Protein AF-A0A6A4NUP6-F1 (afdb_monomer)

Solvent-accessible surface area (backbone atoms only — not comparable to full-atom values): 3876 Å² total; per-residue (Å²): 132,67,68,66,61,56,54,55,52,51,53,53,53,51,51,51,51,50,51,55,59,72,62,58,68,44,74,29,91,42,43,71,69,18,46,82,80,35,83,64,19,35,45,57,96,48,25,37,38,78,56,75,69,72,80,71,80,83,74,78,77,84,127

Secondary structure (DSSP, 8-state):
--HHHHHHHHHHHHHHHHHHHHT---B-SSHHHHHTTSTTEEEETTEEEE-------------

InterPro domains:
  IPR009810 Late nodulin domain [PF07127] (1-49)

Foldseek 3Di:
DDPVVVVVVVVVVVVVVVVVVVVPFDFDPFQVSQCVPDNCWTQDPRTTDRPPPPPPPPPPPDD

Mean predicted align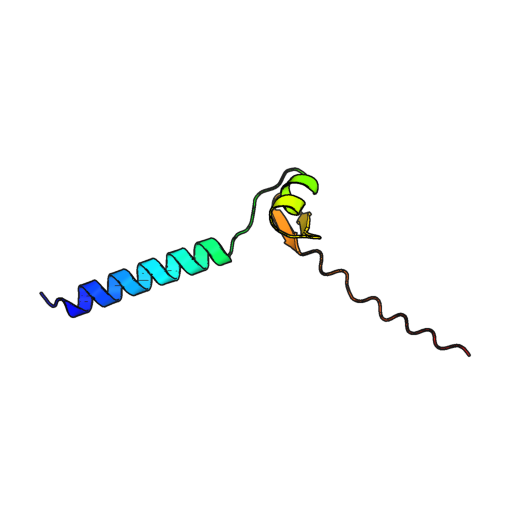ed error: 13.26 Å

Nearest PDB structures (foldseek):
  3fju-assembly1_B  TM=8.157E-01  e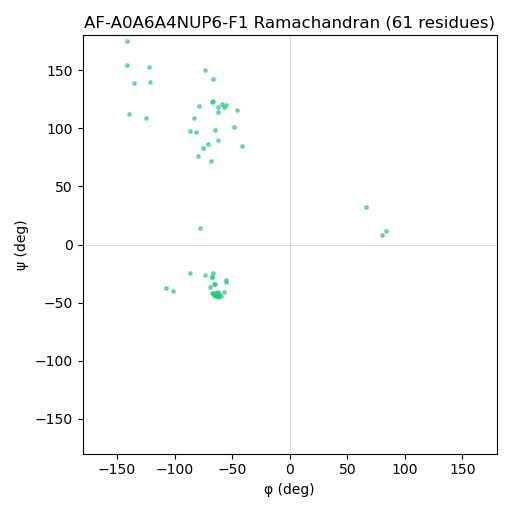=3.942E-01  Ascaris suum
  5o57-assembly1_A  TM=6.136E-01  e=9.884E+00  Homo sapiens
  4x9u-assembly1_A  TM=5.442E-01  e=8.592E+00  Actinidia deliciosa

Organism: Lupinus albus (NCBI:txid3870)

pLDDT: mean 73.21, std 13.9, range [42.28, 89.31]

Sequence (63 aa):
MSTFLKFVCIMVLFFSLINLVMSGSIPCIDDEDCQEWLIGAKCIGGWCREHLEPLKPEMNIEV

Radius of gyration: 20.47 Å; Cα contacts (8 Å, |Δi|>4): 51; chains: 1; bounding box: 63×17×47 Å

Structure (mmCIF, N/CA/C/O backbone):
data_AF-A0A6A4NUP6-F1
#
_entry.id   AF-A0A6A4NUP6-F1
#
loop_
_atom_site.group_PDB
_atom_site.id
_atom_site.type_symbol
_atom_site.label_atom_id
_atom_site.label_alt_id
_atom_site.label_comp_id
_atom_site.label_asym_id
_atom_site.label_entity_id
_atom_site.label_seq_id
_atom_site.pdbx_PDB_ins_code
_atom_site.Cartn_x
_atom_site.Cartn_y
_atom_site.Cartn_z
_atom_site.occupancy
_atom_site.B_iso_or_equiv
_atom_site.auth_seq_id
_atom_site.auth_comp_id
_atom_site.auth_asym_id
_atom_site.auth_atom_id
_atom_site.pdbx_PDB_model_num
ATOM 1 N N . MET A 1 1 ? -22.745 -4.867 32.145 1.00 58.69 1 MET A N 1
ATOM 2 C CA . MET A 1 1 ? -22.025 -5.095 30.869 1.00 58.69 1 MET A CA 1
ATOM 3 C C . MET A 1 1 ? -21.101 -3.899 30.632 1.00 58.69 1 MET A C 1
ATOM 5 O O . MET A 1 1 ? -21.602 -2.809 30.387 1.00 58.69 1 MET A O 1
ATOM 9 N N . SER A 1 2 ? -19.794 -4.058 30.860 1.00 69.44 2 SER A N 1
ATOM 10 C CA . SER A 1 2 ? -18.846 -2.951 31.094 1.00 69.44 2 SER A CA 1
ATOM 11 C C . SER A 1 2 ? -18.651 -2.050 29.863 1.00 69.44 2 SER A C 1
ATOM 13 O O . SER A 1 2 ? -18.272 -2.530 28.796 1.00 69.44 2 SER A O 1
ATOM 15 N N . THR A 1 3 ? -18.895 -0.744 30.005 1.00 78.00 3 THR A N 1
ATOM 16 C CA . THR A 1 3 ? -18.656 0.294 28.980 1.00 78.00 3 THR A CA 1
ATOM 17 C C . THR A 1 3 ? -17.216 0.295 28.473 1.00 78.00 3 THR A C 1
ATOM 19 O O . THR A 1 3 ? -16.987 0.557 27.297 1.00 78.00 3 THR A O 1
ATOM 22 N N . PHE A 1 4 ? -16.262 -0.092 29.320 1.00 79.62 4 PHE A N 1
ATOM 23 C CA . PHE A 1 4 ? -14.846 -0.214 28.976 1.00 79.62 4 PHE A CA 1
ATOM 24 C C . PHE A 1 4 ? -14.596 -1.169 27.796 1.00 79.62 4 PHE A C 1
ATOM 26 O O . PHE A 1 4 ? -13.847 -0.849 26.879 1.00 79.62 4 PHE A O 1
ATOM 33 N N . LEU A 1 5 ? -15.303 -2.304 27.754 1.00 84.25 5 LEU A N 1
ATOM 34 C CA . LEU A 1 5 ? -15.168 -3.287 26.676 1.00 84.25 5 LEU A CA 1
ATOM 35 C C . LEU A 1 5 ? -15.629 -2.725 25.319 1.00 84.25 5 LEU A C 1
ATOM 37 O O . LEU A 1 5 ? -15.044 -3.035 24.283 1.00 84.25 5 LEU A O 1
ATOM 41 N N . LYS A 1 6 ? -16.651 -1.860 25.328 1.00 81.44 6 LYS A N 1
ATOM 42 C CA . LYS A 1 6 ? -17.163 -1.205 24.116 1.00 81.44 6 LYS A CA 1
ATOM 43 C C . LYS A 1 6 ? -16.144 -0.218 23.543 1.00 81.44 6 LYS A C 1
ATOM 45 O O . LYS A 1 6 ? -15.934 -0.211 22.336 1.00 81.44 6 LYS A O 1
ATOM 50 N N . PHE A 1 7 ? -15.480 0.564 24.397 1.00 84.12 7 PHE A N 1
ATOM 51 C CA . PHE A 1 7 ? -14.435 1.498 23.966 1.00 84.12 7 PHE A CA 1
ATOM 52 C C . PHE A 1 7 ? -13.234 0.782 23.348 1.00 84.12 7 PHE A C 1
ATOM 54 O O . PHE A 1 7 ? -12.762 1.195 22.291 1.00 84.12 7 PHE A O 1
ATOM 61 N N . VAL A 1 8 ? -12.787 -0.321 23.954 1.00 89.31 8 VAL A N 1
ATOM 62 C CA . VAL A 1 8 ? -11.685 -1.125 23.406 1.00 89.31 8 VAL A CA 1
ATOM 63 C C . VAL A 1 8 ? -12.047 -1.682 22.024 1.00 89.31 8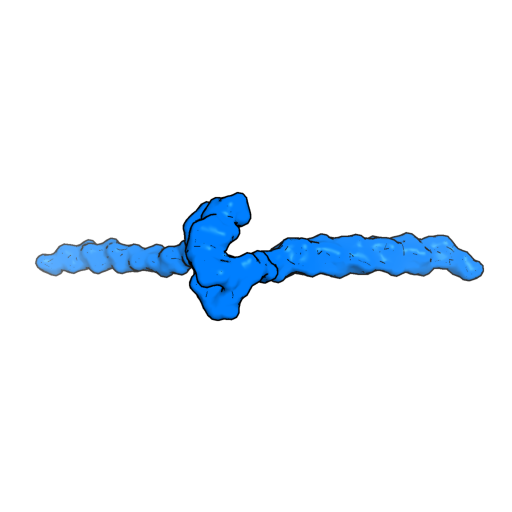 VAL A C 1
ATOM 65 O O . VAL A 1 8 ? -11.252 -1.561 21.098 1.00 89.31 8 VAL A O 1
ATOM 68 N N . CYS A 1 9 ? -13.264 -2.209 21.840 1.00 88.00 9 CYS A N 1
ATOM 69 C CA . CYS A 1 9 ? -13.720 -2.680 20.525 1.00 88.00 9 CYS A CA 1
ATOM 70 C C . CYS A 1 9 ? -13.720 -1.574 19.460 1.00 88.00 9 CYS A C 1
ATOM 72 O O . CYS A 1 9 ? -13.261 -1.804 18.344 1.00 88.00 9 CYS A O 1
ATOM 74 N N . ILE A 1 10 ? -14.206 -0.375 19.792 1.00 88.12 10 ILE A N 1
ATOM 75 C CA . ILE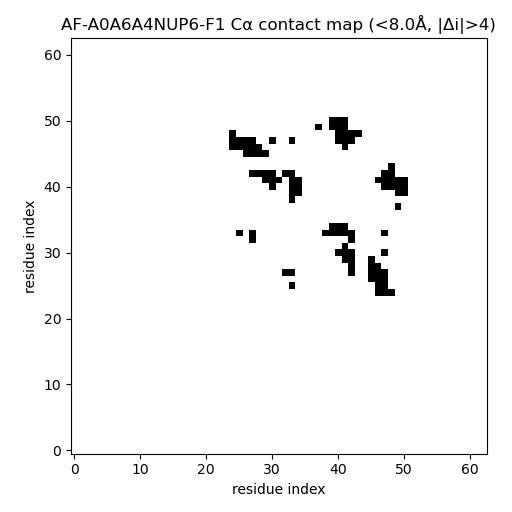 A 1 10 ? -14.254 0.749 18.843 1.00 88.12 10 ILE A CA 1
ATOM 76 C C . ILE A 1 10 ? -12.840 1.169 18.429 1.00 88.12 10 ILE A C 1
ATOM 78 O O . ILE A 1 10 ? -12.594 1.375 17.244 1.00 88.12 10 ILE A O 1
ATOM 82 N N . MET A 1 11 ? -11.905 1.245 19.379 1.00 86.56 11 MET A N 1
ATOM 83 C CA . MET A 1 11 ? -10.513 1.621 19.104 1.00 86.56 11 MET A CA 1
ATOM 84 C C . MET A 1 11 ? -9.806 0.606 18.203 1.00 86.56 11 MET A C 1
ATOM 86 O O . MET A 1 11 ? -9.106 1.003 17.275 1.00 86.56 11 MET A O 1
ATOM 90 N N . VAL A 1 12 ? -10.024 -0.693 18.428 1.00 89.31 12 VAL A N 1
ATOM 91 C CA . VAL A 1 12 ? -9.453 -1.750 17.578 1.00 89.31 12 VAL A CA 1
ATOM 92 C C . VAL A 1 12 ? -10.022 -1.676 16.161 1.00 89.31 12 VAL A C 1
ATOM 94 O O . VAL A 1 12 ? -9.257 -1.720 15.204 1.00 89.31 12 VAL A O 1
ATOM 97 N N . LEU A 1 13 ? -11.338 -1.491 16.011 1.00 85.56 13 LEU A N 1
ATOM 98 C CA . LEU A 1 13 ? -11.972 -1.348 14.695 1.00 85.56 13 LEU A CA 1
ATOM 99 C C . LEU A 1 13 ? -11.452 -0.119 13.938 1.00 85.56 13 LEU A C 1
ATOM 101 O O . LEU A 1 13 ? -11.141 -0.216 12.753 1.00 85.56 13 LEU A O 1
ATOM 105 N N . PHE A 1 14 ? -11.302 1.017 14.623 1.00 86.12 14 PHE A N 1
ATOM 106 C CA . PHE A 1 14 ? -10.717 2.223 14.036 1.00 86.12 14 PHE A CA 1
ATOM 107 C C . PHE A 1 14 ? -9.269 1.998 13.603 1.00 86.12 14 PHE A C 1
ATOM 109 O O . PHE A 1 14 ? -8.890 2.369 12.495 1.00 86.12 14 PHE A O 1
ATOM 116 N N . PHE A 1 15 ? -8.466 1.350 14.446 1.00 86.25 15 PHE A N 1
ATOM 117 C CA . PHE A 1 15 ? -7.075 1.047 14.132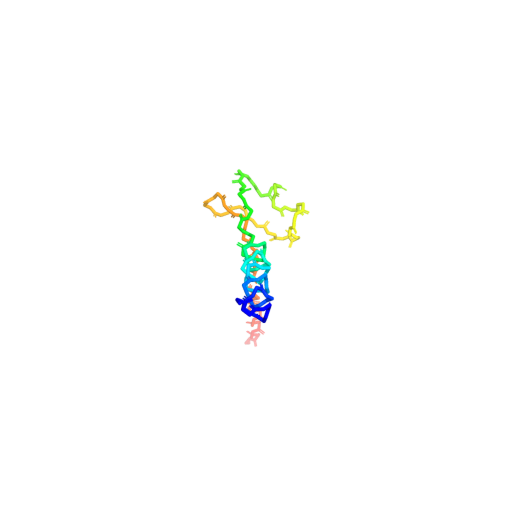 1.00 86.25 15 PHE A CA 1
ATOM 118 C C . PHE A 1 15 ? -6.960 0.108 12.925 1.00 86.25 15 PHE A C 1
ATOM 120 O O . PHE A 1 15 ? -6.144 0.346 12.037 1.00 86.25 15 PHE A O 1
ATOM 127 N N . SER A 1 16 ? -7.809 -0.916 12.831 1.00 80.38 16 SER A N 1
ATOM 128 C CA . SER A 1 16 ? -7.865 -1.797 11.661 1.00 80.38 16 SER A CA 1
ATOM 129 C C . SER A 1 16 ? -8.257 -1.053 10.384 1.00 80.38 16 SER A C 1
ATOM 131 O O . SER A 1 16 ? -7.643 -1.285 9.348 1.00 80.38 16 SER A O 1
ATOM 133 N N . LEU A 1 17 ? -9.221 -0.129 10.452 1.00 77.00 17 LEU A N 1
ATOM 134 C CA . LEU A 1 17 ? -9.607 0.706 9.309 1.00 77.00 17 LEU A CA 1
ATOM 135 C C . LEU A 1 17 ? -8.461 1.619 8.859 1.00 77.00 17 LEU A C 1
ATOM 137 O O . LEU A 1 17 ? -8.206 1.724 7.664 1.00 77.00 17 LEU A O 1
ATOM 141 N N . ILE A 1 18 ? -7.727 2.224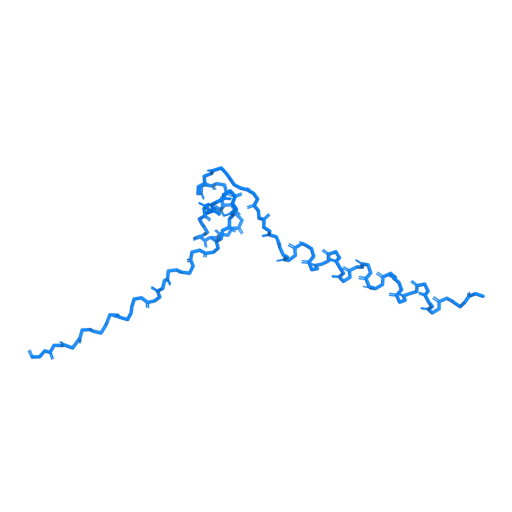 9.796 1.00 77.00 18 ILE A N 1
ATOM 142 C CA . ILE A 1 18 ? -6.556 3.054 9.478 1.00 77.00 18 ILE A CA 1
ATOM 143 C C . ILE A 1 18 ? -5.477 2.214 8.789 1.00 77.00 18 ILE A C 1
ATOM 145 O O . ILE A 1 18 ? -4.940 2.634 7.770 1.00 77.00 18 ILE A O 1
ATOM 149 N N . ASN A 1 19 ? -5.186 1.012 9.294 1.00 73.56 19 ASN A N 1
ATOM 150 C CA . ASN A 1 19 ? -4.213 0.119 8.660 1.00 73.56 19 ASN A CA 1
ATOM 151 C C . ASN A 1 19 ? -4.677 -0.367 7.284 1.00 73.56 19 ASN A C 1
ATOM 153 O O . ASN A 1 19 ? -3.846 -0.537 6.399 1.00 73.56 19 ASN A O 1
ATOM 157 N N . LEU A 1 20 ? -5.981 -0.566 7.084 1.00 68.81 20 LEU A N 1
ATOM 158 C CA . LEU A 1 20 ? -6.548 -0.928 5.786 1.00 68.81 20 LEU A CA 1
ATOM 159 C C . LEU A 1 20 ? -6.384 0.207 4.766 1.00 68.81 20 LEU A C 1
ATOM 161 O O . LEU A 1 20 ? -5.981 -0.048 3.637 1.00 68.81 20 LEU A O 1
ATOM 165 N N . VAL A 1 21 ? -6.634 1.453 5.181 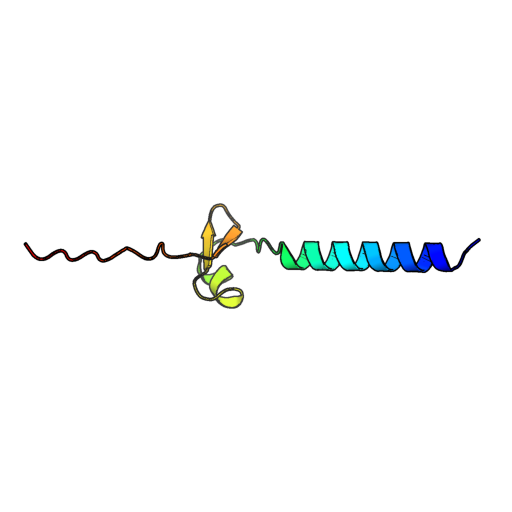1.00 66.56 21 VAL A N 1
ATOM 166 C CA . VAL A 1 21 ? -6.423 2.650 4.349 1.00 66.56 21 VAL A CA 1
ATOM 167 C C . VAL A 1 21 ? -4.933 2.867 4.059 1.00 66.56 21 VAL A C 1
ATOM 169 O O . VAL A 1 21 ? -4.564 3.159 2.928 1.00 66.56 21 VAL A O 1
ATOM 172 N N . MET A 1 22 ? -4.065 2.673 5.055 1.00 61.53 22 MET A N 1
ATOM 173 C CA . MET A 1 22 ? -2.607 2.819 4.917 1.00 61.53 22 MET A CA 1
ATOM 174 C C . MET A 1 22 ? -1.961 1.674 4.130 1.00 61.53 22 MET A C 1
ATOM 176 O O . MET A 1 22 ? -0.940 1.880 3.485 1.00 61.53 22 MET A O 1
ATOM 180 N N . SER A 1 23 ? -2.567 0.484 4.120 1.00 59.84 23 SER A N 1
ATOM 181 C CA . SER A 1 23 ? -2.171 -0.625 3.234 1.00 59.84 23 SER A CA 1
ATOM 182 C C . SER A 1 23 ? -2.676 -0.429 1.800 1.00 59.84 23 SER A C 1
ATOM 184 O O . SER A 1 23 ? -2.680 -1.393 1.031 1.00 59.84 23 SER A O 1
ATOM 186 N N . GLY A 1 24 ? -3.114 0.800 1.479 1.00 57.41 24 GLY A N 1
ATOM 187 C CA . GLY A 1 24 ? -3.648 1.299 0.219 1.00 57.41 24 GLY A CA 1
ATOM 188 C C . GLY A 1 24 ? -2.880 0.786 -0.984 1.00 57.41 24 GLY A C 1
ATOM 189 O O . GLY A 1 24 ? -1.975 1.420 -1.511 1.00 57.41 24 GLY A O 1
ATOM 190 N N . SER A 1 25 ? -3.276 -0.398 -1.417 1.00 66.94 25 SER A N 1
ATOM 191 C CA . SER A 1 25 ? -2.894 -0.978 -2.681 1.00 66.94 25 SER A CA 1
ATOM 192 C C . SER A 1 25 ? -3.928 -0.419 -3.643 1.00 66.94 25 SER A C 1
ATOM 194 O O . SER A 1 25 ? -5.083 -0.837 -3.662 1.00 66.94 25 SER A O 1
ATOM 196 N N . ILE A 1 26 ? -3.543 0.647 -4.335 1.00 77.31 26 ILE A N 1
ATOM 197 C CA . ILE A 1 26 ? -4.420 1.333 -5.279 1.00 77.31 26 ILE A CA 1
ATOM 198 C C . ILE A 1 26 ? -4.414 0.485 -6.550 1.00 77.31 26 ILE A C 1
ATOM 200 O O . ILE A 1 26 ? -3.330 0.241 -7.088 1.00 77.31 26 ILE A O 1
ATOM 204 N N . PRO A 1 27 ? -5.565 -0.050 -6.989 1.00 82.38 27 PRO A N 1
ATOM 205 C CA . PRO A 1 27 ? -5.617 -0.778 -8.243 1.00 82.38 27 PRO A CA 1
ATOM 206 C C . PRO A 1 27 ? -5.362 0.194 -9.396 1.00 82.38 27 PRO A C 1
ATOM 208 O O . PRO A 1 27 ? -5.832 1.327 -9.364 1.00 82.38 27 PRO A O 1
ATOM 211 N N . CYS A 1 28 ? -4.639 -0.259 -10.408 1.00 86.06 28 CYS A N 1
ATOM 212 C CA . CYS A 1 28 ? -4.297 0.546 -11.578 1.00 86.06 28 CYS A CA 1
ATOM 213 C C . CYS A 1 28 ? -4.366 -0.298 -12.845 1.00 86.06 28 CYS A C 1
ATOM 215 O O . CYS A 1 28 ? -4.210 -1.527 -12.800 1.00 86.06 28 CYS A O 1
ATOM 217 N N . ILE A 1 29 ? -4.595 0.367 -13.971 1.00 89.19 29 ILE A N 1
ATOM 218 C CA . ILE A 1 29 ? -4.503 -0.222 -15.308 1.00 89.19 29 ILE A CA 1
ATOM 219 C C . ILE A 1 29 ? -3.178 0.200 -15.941 1.00 89.19 29 ILE A C 1
ATOM 221 O O . ILE A 1 29 ? -2.498 -0.633 -16.551 1.00 89.19 29 ILE A O 1
ATOM 225 N N . ASP A 1 30 ? -2.788 1.456 -15.734 1.00 88.25 30 ASP A N 1
ATOM 226 C CA . ASP A 1 30 ? -1.551 2.035 -16.241 1.00 88.25 30 ASP A CA 1
ATOM 227 C C . ASP A 1 30 ? -0.884 2.984 -15.227 1.00 88.25 30 ASP A C 1
ATOM 229 O O . ASP A 1 30 ? -1.369 3.199 -14.117 1.00 88.25 30 ASP A O 1
ATOM 233 N N . ASP A 1 31 ? 0.309 3.476 -15.571 1.00 85.88 31 ASP A N 1
ATOM 234 C CA . ASP A 1 31 ? 1.129 4.299 -14.676 1.00 85.88 31 ASP A CA 1
ATOM 235 C C . ASP A 1 31 ? 0.488 5.664 -14.366 1.00 85.88 31 ASP A C 1
ATOM 237 O O . ASP A 1 31 ? 0.789 6.245 -13.319 1.00 85.88 31 ASP A O 1
ATOM 241 N N . GLU A 1 32 ? -0.387 6.178 -15.238 1.00 84.56 32 GLU A N 1
ATOM 242 C CA . GLU A 1 32 ? -1.023 7.490 -15.084 1.00 84.56 32 GLU A CA 1
ATOM 243 C C . GLU A 1 32 ? -2.022 7.479 -13.917 1.00 84.56 32 GLU A C 1
ATOM 245 O O . GLU A 1 32 ? -2.031 8.415 -13.112 1.00 84.56 32 GLU A O 1
ATOM 250 N N . ASP A 1 33 ? -2.737 6.361 -13.726 1.00 82.44 33 ASP A N 1
ATOM 251 C CA . ASP A 1 33 ? -3.621 6.123 -12.573 1.00 82.44 33 ASP A CA 1
ATOM 252 C C . ASP A 1 33 ? -2.886 6.296 -11.234 1.00 82.44 33 ASP A C 1
ATOM 254 O O . ASP A 1 33 ? -3.472 6.706 -10.233 1.00 82.44 33 ASP A O 1
ATOM 258 N N . CYS A 1 34 ? -1.591 5.975 -11.194 1.00 83.88 34 CYS A N 1
ATOM 259 C CA . CYS A 1 34 ? -0.797 6.005 -9.971 1.00 83.88 34 CYS A CA 1
ATOM 260 C C . CYS A 1 34 ? -0.198 7.381 -9.665 1.00 83.88 34 CYS A C 1
ATOM 262 O O . CYS A 1 34 ? 0.065 7.673 -8.495 1.00 83.88 34 CYS A O 1
ATOM 264 N N . GLN A 1 35 ? -0.006 8.233 -10.678 1.00 79.88 35 GLN A N 1
ATOM 265 C CA . GLN A 1 35 ? 0.592 9.565 -10.513 1.00 79.88 35 GLN A CA 1
ATOM 266 C C . GLN A 1 35 ? -0.302 10.521 -9.715 1.00 79.88 35 GLN A C 1
ATOM 268 O O . GLN A 1 35 ? 0.212 11.415 -9.044 1.00 79.88 35 GLN A O 1
ATOM 273 N N . GLU A 1 36 ? -1.623 10.322 -9.750 1.00 72.00 36 GLU A N 1
ATOM 274 C CA . GLU A 1 36 ? -2.578 11.131 -8.979 1.00 72.00 36 GLU A CA 1
ATOM 275 C C . GLU A 1 36 ? -2.445 10.901 -7.461 1.00 72.00 36 GLU A C 1
ATOM 277 O O . GLU A 1 36 ? -2.701 11.804 -6.663 1.00 72.00 36 GLU A O 1
ATOM 282 N N . TRP A 1 37 ? -1.991 9.713 -7.054 1.00 70.12 37 TRP A N 1
ATOM 283 C CA . TRP A 1 37 ? -1.978 9.287 -5.653 1.00 70.12 37 TRP A CA 1
ATOM 284 C C . TRP A 1 37 ? -0.579 9.251 -5.043 1.00 70.12 37 TRP A C 1
ATOM 286 O O . TRP A 1 37 ? -0.408 9.586 -3.871 1.00 70.12 37 TRP A O 1
ATOM 296 N N . LEU A 1 38 ? 0.420 8.838 -5.825 1.00 72.00 38 LEU A N 1
ATOM 297 C CA . LEU A 1 38 ? 1.813 8.737 -5.404 1.00 72.00 38 LEU A CA 1
ATOM 298 C C . LEU A 1 38 ? 2.730 9.214 -6.534 1.00 72.00 38 LEU A C 1
ATOM 300 O O . LEU A 1 38 ? 2.875 8.563 -7.568 1.00 72.00 38 LEU A O 1
ATOM 304 N N . ILE A 1 39 ? 3.401 10.343 -6.308 1.00 73.50 39 ILE A N 1
ATOM 305 C CA . ILE A 1 39 ? 4.380 10.900 -7.246 1.00 73.50 39 ILE A CA 1
ATOM 306 C C . ILE A 1 39 ? 5.485 9.861 -7.478 1.00 73.50 39 ILE A C 1
ATOM 308 O O . ILE A 1 39 ? 6.145 9.429 -6.536 1.00 73.50 39 ILE A O 1
ATOM 312 N N . GLY A 1 40 ? 5.679 9.455 -8.735 1.00 74.31 40 GLY A N 1
ATOM 313 C CA . GLY A 1 40 ? 6.672 8.436 -9.091 1.00 74.31 40 GLY A CA 1
ATOM 314 C C . GLY A 1 40 ? 6.235 6.987 -8.840 1.00 74.31 40 GLY A C 1
ATOM 315 O O . GLY A 1 40 ? 7.048 6.082 -8.999 1.00 74.31 40 GLY A O 1
ATOM 316 N N . ALA A 1 41 ? 4.978 6.716 -8.482 1.00 79.94 41 ALA A N 1
ATOM 317 C CA . ALA A 1 41 ? 4.476 5.345 -8.469 1.00 79.94 41 ALA A CA 1
ATOM 318 C C . ALA A 1 41 ? 4.236 4.811 -9.889 1.00 79.94 41 ALA A C 1
ATOM 320 O O . ALA A 1 41 ? 3.925 5.563 -10.814 1.00 79.94 41 ALA A O 1
ATOM 321 N N . LYS A 1 42 ? 4.384 3.493 -10.040 1.00 83.56 42 LYS A N 1
ATOM 322 C CA . LYS A 1 42 ? 4.134 2.744 -11.277 1.00 83.56 42 LYS A CA 1
ATOM 323 C C . LYS A 1 42 ? 3.102 1.654 -11.051 1.00 83.56 42 LYS A C 1
ATOM 325 O O . LYS A 1 42 ? 3.004 1.103 -9.948 1.00 83.56 42 LYS A O 1
ATOM 330 N N . CYS A 1 43 ? 2.392 1.300 -12.111 1.00 86.62 43 CYS A N 1
ATOM 331 C CA . CYS A 1 43 ? 1.436 0.217 -12.105 1.00 86.62 43 CYS A CA 1
ATOM 332 C C . CYS A 1 43 ? 2.132 -1.126 -12.331 1.00 86.62 43 CYS A C 1
ATOM 334 O O . CYS A 1 43 ? 2.608 -1.443 -13.421 1.00 86.62 43 CYS A O 1
ATOM 336 N N . ILE A 1 44 ? 2.205 -1.946 -11.281 1.00 84.69 44 ILE A N 1
ATOM 337 C CA . ILE A 1 44 ? 2.911 -3.230 -11.315 1.00 84.69 44 ILE A CA 1
ATOM 338 C C . ILE A 1 44 ? 1.958 -4.345 -10.902 1.00 84.69 44 ILE A C 1
ATOM 340 O O . ILE A 1 44 ? 1.604 -4.492 -9.732 1.00 84.69 44 ILE A O 1
ATOM 344 N N . GLY A 1 45 ? 1.569 -5.170 -11.878 1.00 83.69 45 GLY A N 1
ATOM 345 C CA . GLY A 1 45 ? 0.670 -6.302 -11.644 1.00 83.69 45 GLY A CA 1
ATOM 346 C C . GLY A 1 45 ? -0.741 -5.876 -11.233 1.00 83.69 45 GLY A C 1
ATOM 347 O O . GLY A 1 45 ? -1.370 -6.580 -10.446 1.00 83.69 45 GLY A O 1
ATOM 348 N N . GLY A 1 46 ? -1.207 -4.726 -11.733 1.00 85.94 46 GLY A N 1
ATOM 349 C CA . GLY A 1 46 ? -2.527 -4.162 -11.433 1.00 85.94 46 GLY A CA 1
ATOM 350 C C . GLY A 1 46 ? -2.598 -3.348 -10.140 1.00 85.94 46 GLY A C 1
ATOM 351 O O . GLY A 1 46 ? -3.697 -3.049 -9.685 1.00 85.94 46 GLY A O 1
ATOM 352 N N . TRP A 1 47 ? -1.452 -3.012 -9.536 1.00 85.38 47 TRP A N 1
ATOM 353 C CA . TRP A 1 47 ? -1.380 -2.229 -8.301 1.00 85.38 47 TRP A CA 1
ATOM 354 C C . TRP A 1 47 ? -0.307 -1.146 -8.374 1.00 85.38 47 TRP A C 1
ATOM 356 O O . TRP A 1 47 ? 0.810 -1.408 -8.831 1.00 85.38 47 TRP A O 1
ATOM 366 N N . CYS A 1 48 ? -0.619 0.042 -7.861 1.00 83.81 48 CYS A N 1
ATOM 367 C CA . CYS A 1 48 ? 0.343 1.123 -7.725 1.00 83.81 48 CYS A CA 1
ATOM 368 C C . CYS A 1 48 ? 1.392 0.755 -6.683 1.00 83.81 48 CYS A C 1
ATOM 370 O O . CYS A 1 48 ? 1.079 0.476 -5.522 1.00 83.81 48 CYS A O 1
ATOM 372 N N . ARG A 1 49 ? 2.653 0.764 -7.101 1.00 79.88 49 ARG A N 1
ATOM 373 C CA . ARG A 1 49 ? 3.805 0.632 -6.214 1.00 79.88 49 ARG A CA 1
ATOM 374 C C . ARG A 1 49 ? 4.685 1.850 -6.366 1.00 79.88 49 ARG A C 1
ATOM 376 O O . ARG A 1 49 ? 4.920 2.312 -7.479 1.00 79.88 49 ARG A O 1
ATOM 383 N N . GLU A 1 50 ? 5.210 2.324 -5.248 1.00 72.69 50 GLU A N 1
ATOM 384 C CA . GLU A 1 50 ? 6.242 3.350 -5.248 1.00 72.69 50 GLU A CA 1
ATOM 385 C C . GLU A 1 50 ? 7.431 2.837 -6.071 1.00 72.69 50 GLU A C 1
ATOM 387 O O . GLU A 1 50 ? 8.011 1.788 -5.759 1.00 72.69 50 GLU A O 1
ATOM 392 N N . HIS A 1 51 ? 7.772 3.530 -7.161 1.00 62.88 51 HIS A N 1
ATOM 393 C CA . HIS A 1 51 ? 9.039 3.288 -7.828 1.00 62.88 51 HIS A CA 1
ATOM 394 C C . HIS A 1 51 ? 10.101 3.947 -6.954 1.00 62.88 51 HIS A C 1
ATOM 396 O O . HIS A 1 51 ? 10.515 5.076 -7.193 1.00 62.88 51 HIS A O 1
ATOM 402 N N . LEU A 1 52 ? 10.539 3.238 -5.912 1.00 55.03 52 LEU A N 1
ATOM 403 C CA . LEU A 1 52 ? 11.872 3.469 -5.382 1.00 55.03 52 LEU A CA 1
ATOM 404 C C . LEU A 1 52 ? 12.815 3.121 -6.529 1.00 55.03 52 LEU A C 1
ATOM 406 O O . LEU A 1 52 ? 13.184 1.958 -6.707 1.00 55.03 52 LEU A O 1
ATOM 410 N N . GLU A 1 53 ? 13.135 4.115 -7.358 1.00 49.88 53 GLU A N 1
ATOM 411 C CA . GLU A 1 53 ? 14.324 4.067 -8.190 1.00 49.88 53 GLU A CA 1
ATOM 412 C C . GLU A 1 53 ? 15.432 3.587 -7.251 1.00 49.88 53 GLU A C 1
ATOM 414 O O . GLU A 1 53 ? 15.681 4.239 -6.229 1.00 49.88 53 GLU A O 1
ATOM 419 N N . PRO A 1 54 ? 16.032 2.404 -7.484 1.00 44.00 54 PRO A N 1
ATOM 420 C CA . PRO A 1 54 ? 17.197 2.039 -6.709 1.00 44.00 54 PRO A CA 1
ATOM 421 C C . PRO A 1 54 ? 18.160 3.198 -6.927 1.00 44.00 54 PRO A C 1
ATOM 423 O O . PRO A 1 54 ? 18.472 3.484 -8.083 1.00 44.00 54 PRO A O 1
ATOM 426 N N . LEU A 1 55 ? 18.564 3.901 -5.857 1.00 49.59 55 LEU A N 1
ATOM 427 C CA . LEU A 1 55 ? 19.682 4.836 -5.929 1.00 49.59 55 LEU A CA 1
ATOM 428 C C . LEU A 1 55 ? 20.789 4.056 -6.628 1.00 49.59 55 LEU A C 1
ATOM 430 O O . LEU A 1 55 ? 21.389 3.169 -6.023 1.00 49.59 55 LEU A O 1
ATOM 434 N N . LYS A 1 56 ? 20.993 4.308 -7.920 1.00 42.28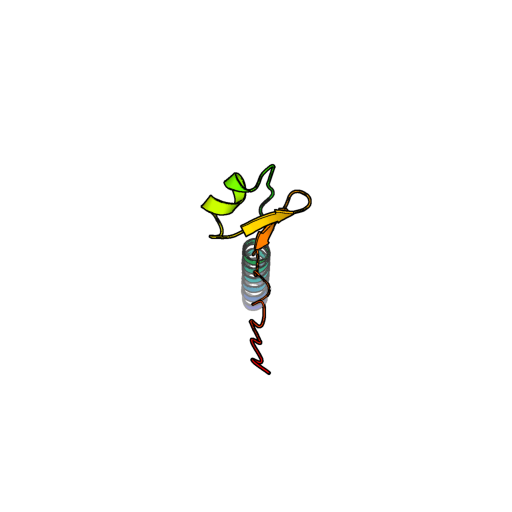 56 LYS A N 1
ATOM 435 C CA . LYS A 1 56 ? 22.100 3.742 -8.664 1.00 42.28 56 LYS A CA 1
ATOM 436 C C . LYS A 1 56 ? 23.309 4.328 -7.949 1.00 42.28 56 LYS A C 1
ATOM 438 O O . LYS A 1 56 ? 23.440 5.553 -7.957 1.00 42.28 56 LYS A O 1
ATOM 443 N N . PRO A 1 57 ? 24.148 3.532 -7.264 1.00 46.56 57 PRO A N 1
ATOM 444 C CA . PRO A 1 57 ? 25.400 4.074 -6.793 1.00 46.56 57 PRO A CA 1
ATOM 445 C C . PRO A 1 57 ? 26.181 4.403 -8.065 1.00 46.56 57 PRO A C 1
ATOM 447 O O . PRO A 1 57 ? 26.733 3.512 -8.709 1.00 46.56 57 PRO A O 1
ATOM 450 N N . GLU A 1 58 ? 26.168 5.668 -8.483 1.00 49.78 58 GLU A N 1
ATOM 451 C CA . GLU A 1 58 ? 27.123 6.192 -9.453 1.00 49.78 58 GLU A CA 1
ATOM 452 C C . GLU A 1 58 ? 28.491 6.211 -8.767 1.00 49.78 58 GLU A C 1
ATOM 454 O O . GLU A 1 58 ? 29.013 7.239 -8.351 1.00 49.78 58 GLU A O 1
ATOM 459 N N . MET A 1 59 ? 29.056 5.021 -8.579 1.00 53.66 59 MET A N 1
ATOM 460 C CA . MET A 1 59 ? 30.441 4.833 -8.202 1.00 53.66 59 MET A CA 1
ATOM 461 C C . MET A 1 59 ? 31.271 4.993 -9.477 1.00 53.66 59 MET A C 1
ATOM 463 O O . MET A 1 59 ? 31.712 4.017 -10.081 1.00 53.66 59 MET A O 1
ATOM 467 N N . ASN A 1 60 ? 31.448 6.247 -9.897 1.00 49.97 60 ASN A N 1
ATOM 468 C CA . ASN A 1 60 ? 32.534 6.627 -10.791 1.00 49.97 60 ASN A CA 1
ATOM 469 C C . ASN A 1 60 ? 33.834 6.555 -9.983 1.00 49.97 60 ASN A C 1
ATOM 471 O O . ASN A 1 60 ? 34.261 7.534 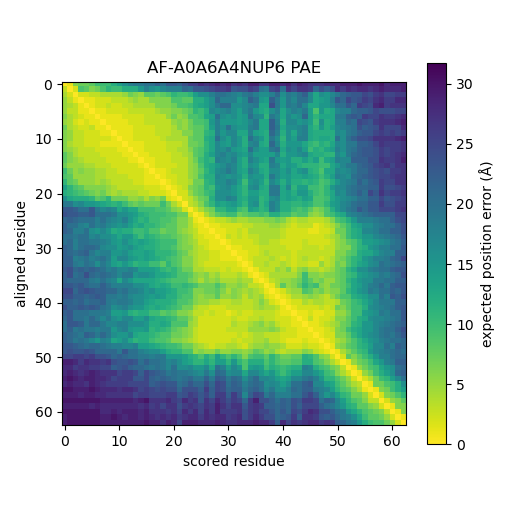-9.377 1.00 49.97 60 ASN A O 1
ATOM 475 N N . ILE A 1 61 ? 34.440 5.368 -9.928 1.00 53.84 61 ILE A N 1
ATOM 476 C CA . ILE A 1 61 ? 35.873 5.261 -9.654 1.00 53.84 61 ILE A CA 1
ATOM 477 C C . ILE A 1 61 ? 36.555 5.529 -10.992 1.00 53.84 61 ILE A C 1
ATOM 479 O O . ILE A 1 61 ? 36.633 4.648 -11.848 1.00 53.84 61 ILE A O 1
ATOM 483 N N . GLU A 1 62 ? 36.983 6.773 -11.185 1.00 51.34 62 GLU A N 1
ATOM 484 C CA . GLU A 1 62 ? 38.007 7.102 -12.171 1.00 51.34 62 GLU A CA 1
ATOM 485 C C . GLU A 1 62 ? 39.294 6.372 -11.741 1.00 51.34 62 GLU A C 1
ATOM 487 O O . GLU A 1 62 ? 39.775 6.567 -10.622 1.00 51.34 62 GLU A O 1
ATOM 492 N N . VAL A 1 63 ? 39.780 5.463 -12.592 1.00 51.41 63 VAL A N 1
ATOM 493 C CA . VAL A 1 63 ? 41.094 4.803 -12.477 1.00 51.41 63 VAL A CA 1
ATOM 494 C C . VAL A 1 63 ? 42.095 5.571 -13.321 1.00 51.41 63 VAL A C 1
ATOM 496 O O . VAL A 1 63 ? 41.740 5.882 -14.481 1.00 51.41 63 VAL A O 1
#